Protein AF-A0AAN8DA13-F1 (afdb_monomer)

Structure (mmCIF, N/CA/C/O backbone):
data_AF-A0AAN8DA13-F1
#
_entry.id   AF-A0AAN8DA13-F1
#
loop_
_atom_site.group_PDB
_atom_site.id
_atom_site.type_symbol
_atom_site.label_atom_id
_atom_site.label_alt_id
_atom_site.label_comp_id
_atom_site.label_asym_id
_atom_site.label_entity_id
_atom_site.label_seq_id
_atom_site.pdbx_PDB_ins_code
_atom_site.Cartn_x
_atom_site.Cartn_y
_atom_site.Cartn_z
_atom_site.occupancy
_atom_site.B_iso_or_equiv
_atom_site.auth_seq_id
_atom_site.auth_comp_id
_atom_site.auth_asym_id
_atom_site.auth_atom_id
_atom_site.pdbx_PDB_model_num
ATOM 1 N N . MET A 1 1 ? 5.093 -9.283 88.275 1.00 46.66 1 MET A N 1
ATOM 2 C CA . MET A 1 1 ? 3.956 -9.333 87.338 1.00 46.66 1 MET A CA 1
ATOM 3 C C . MET A 1 1 ? 4.457 -8.696 86.064 1.00 46.66 1 MET A C 1
ATOM 5 O O . MET A 1 1 ? 4.729 -7.513 86.115 1.00 46.66 1 MET A O 1
ATOM 9 N N . GLU A 1 2 ? 4.666 -9.459 84.997 1.00 36.41 2 GLU A N 1
ATOM 10 C CA . GLU A 1 2 ? 5.003 -8.903 8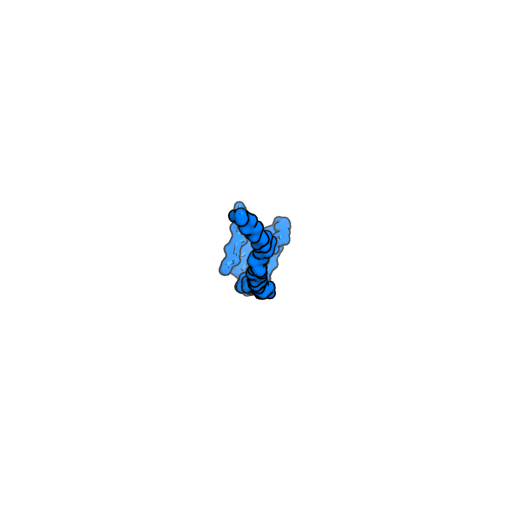3.682 1.00 36.41 2 GLU A CA 1
ATOM 11 C C . GLU A 1 2 ? 4.235 -9.734 82.651 1.00 36.41 2 GLU A C 1
ATOM 13 O O . GLU A 1 2 ? 4.290 -10.965 82.664 1.00 36.41 2 GLU A O 1
ATOM 18 N N . THR A 1 3 ? 3.406 -9.059 81.865 1.00 47.41 3 THR A N 1
ATOM 19 C CA . THR A 1 3 ? 2.369 -9.631 81.004 1.00 47.41 3 THR A CA 1
ATOM 20 C C . THR A 1 3 ? 2.928 -9.983 79.627 1.00 47.41 3 THR A C 1
ATOM 22 O O . TH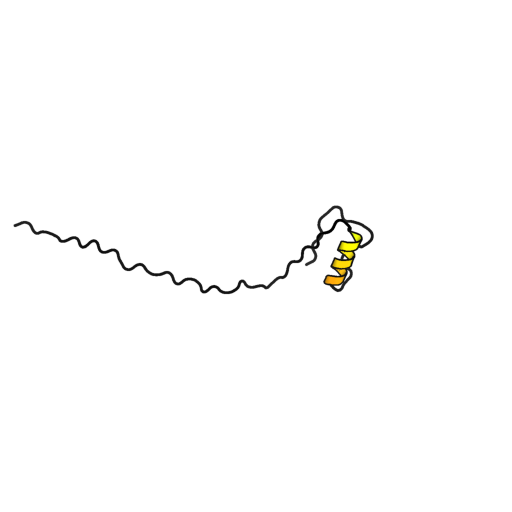R A 1 3 ? 3.536 -9.136 78.979 1.00 47.41 3 THR A O 1
ATOM 25 N N . ALA A 1 4 ? 2.680 -11.208 79.157 1.00 46.00 4 ALA A N 1
ATOM 26 C CA . ALA A 1 4 ? 2.997 -11.635 77.796 1.00 46.00 4 ALA A CA 1
ATOM 27 C C . ALA A 1 4 ? 2.023 -11.002 76.784 1.00 46.00 4 ALA A C 1
ATOM 29 O O . ALA A 1 4 ? 0.808 -11.128 76.935 1.00 46.00 4 ALA A O 1
ATOM 30 N N . ALA A 1 5 ? 2.553 -10.346 75.750 1.00 49.84 5 ALA A N 1
ATOM 31 C CA . ALA A 1 5 ? 1.784 -9.881 74.600 1.00 49.84 5 ALA A CA 1
ATOM 32 C C . ALA A 1 5 ? 1.936 -10.888 73.449 1.00 49.84 5 ALA A C 1
ATOM 34 O O . ALA A 1 5 ? 3.016 -11.044 72.882 1.00 49.84 5 ALA A O 1
ATOM 35 N N . THR A 1 6 ? 0.845 -11.578 73.120 1.00 50.91 6 THR A N 1
ATOM 36 C CA . THR A 1 6 ? 0.710 -12.407 71.918 1.00 50.91 6 THR A CA 1
ATOM 37 C C . THR A 1 6 ? 0.638 -11.489 70.698 1.00 50.91 6 THR A C 1
ATOM 39 O O . THR A 1 6 ? -0.419 -10.942 70.387 1.00 50.91 6 THR A O 1
ATOM 42 N N . GLY A 1 7 ? 1.769 -11.289 70.021 1.00 51.16 7 GLY A N 1
ATOM 43 C CA . GLY A 1 7 ? 1.809 -10.675 68.695 1.00 51.16 7 GLY A CA 1
ATOM 44 C C . GLY A 1 7 ? 1.249 -11.663 67.678 1.00 51.16 7 GLY A C 1
ATOM 45 O O . GLY A 1 7 ? 1.867 -12.686 67.406 1.00 51.16 7 GLY A O 1
ATOM 46 N N . SER A 1 8 ? 0.042 -11.401 67.184 1.00 59.50 8 SER A N 1
ATOM 47 C CA . SER A 1 8 ? -0.560 -12.174 66.096 1.00 59.50 8 SER A CA 1
ATOM 48 C C . SER A 1 8 ? -0.144 -11.515 64.780 1.00 59.50 8 SER A C 1
ATOM 50 O O . SER A 1 8 ? -0.731 -10.510 64.384 1.00 59.50 8 SER A O 1
ATOM 52 N N . ASP A 1 9 ? 0.912 -12.037 64.156 1.00 61.53 9 ASP A N 1
ATOM 53 C CA . ASP A 1 9 ? 1.423 -11.623 62.841 1.00 61.53 9 ASP A CA 1
ATOM 54 C C . ASP A 1 9 ? 0.579 -12.229 61.700 1.00 61.53 9 ASP A C 1
ATOM 56 O O . ASP A 1 9 ? 1.072 -13.021 60.897 1.00 61.53 9 ASP A O 1
ATOM 60 N N . ASP A 1 10 ? -0.707 -11.881 61.616 1.00 67.56 10 ASP A N 1
ATOM 61 C CA . ASP A 1 10 ? -1.522 -12.231 60.446 1.00 67.56 10 ASP A CA 1
ATOM 62 C C . ASP A 1 10 ? -1.526 -11.066 59.442 1.00 67.56 10 ASP A C 1
ATOM 64 O O . ASP A 1 10 ? -1.991 -9.965 59.768 1.00 67.56 10 ASP A O 1
ATOM 68 N N . PRO A 1 11 ? -1.002 -11.257 58.215 1.00 66.56 11 PRO A N 1
ATOM 69 C CA . PRO A 1 11 ? -0.991 -10.202 57.217 1.00 66.56 11 PRO A CA 1
ATOM 70 C C . PRO A 1 11 ? -2.424 -9.874 56.761 1.00 66.56 11 PRO A C 1
ATOM 72 O O . PRO A 1 11 ? -3.265 -10.768 56.633 1.00 66.56 11 PRO A O 1
ATOM 75 N N . PRO A 1 12 ? -2.726 -8.593 56.479 1.00 68.44 12 PRO A N 1
ATOM 76 C CA . PRO A 1 12 ? -4.060 -8.177 56.068 1.00 68.44 12 PRO A CA 1
ATOM 77 C C . PRO A 1 12 ? -4.484 -8.842 54.743 1.00 68.44 12 PRO A C 1
ATOM 79 O O . PRO A 1 12 ? -3.630 -9.138 53.901 1.00 68.44 12 PRO A O 1
ATOM 82 N N . PRO A 1 13 ? -5.800 -9.036 54.511 1.00 66.12 13 PRO A N 1
ATOM 83 C CA . PRO A 1 13 ? -6.303 -9.691 53.310 1.00 66.12 13 PRO A CA 1
ATOM 84 C C . PRO A 1 13 ? -5.842 -8.948 52.058 1.00 66.12 13 PRO A C 1
ATOM 86 O O . PRO A 1 13 ? -6.089 -7.750 51.893 1.00 66.12 13 PRO A O 1
ATOM 89 N N . VAL A 1 14 ? -5.171 -9.671 51.166 1.00 70.88 14 VAL A N 1
ATOM 90 C CA . VAL A 1 14 ? -4.645 -9.125 49.918 1.00 70.88 14 VAL A CA 1
ATOM 91 C C . VAL A 1 14 ? -5.826 -8.674 49.056 1.00 70.88 14 VAL A C 1
ATOM 93 O O . VAL A 1 14 ? -6.624 -9.497 48.604 1.00 70.88 14 VAL A O 1
ATOM 96 N N . LYS A 1 15 ? -5.971 -7.361 48.833 1.00 67.69 15 LYS A N 1
ATOM 97 C CA . LYS A 1 15 ? -6.949 -6.825 47.877 1.00 67.69 15 LYS A CA 1
ATOM 98 C C . LYS A 1 15 ? -6.590 -7.356 46.491 1.00 67.69 15 LYS A C 1
ATOM 100 O O . LYS A 1 15 ? -5.620 -6.899 45.893 1.00 67.69 15 LYS A O 1
ATOM 105 N N . GLN A 1 16 ? -7.366 -8.313 45.984 1.00 63.38 16 GLN A N 1
ATOM 106 C CA . GLN A 1 16 ? -7.279 -8.711 44.585 1.00 63.38 16 GLN A CA 1
ATOM 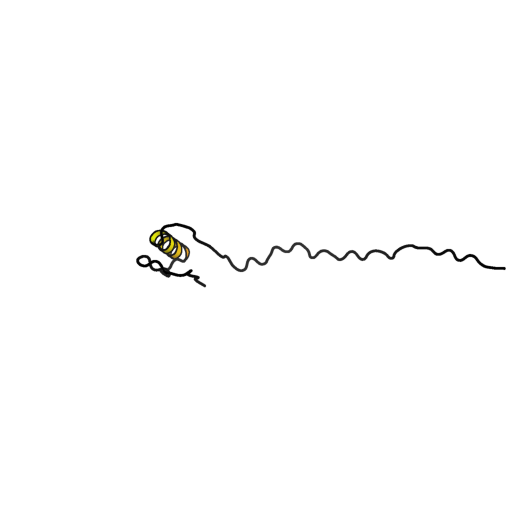107 C C . GLN A 1 16 ? -7.663 -7.508 43.728 1.00 63.38 16 GLN A C 1
ATOM 109 O O . GLN A 1 16 ? -8.826 -7.109 43.664 1.00 63.38 16 GLN A O 1
ATOM 114 N N . SER A 1 17 ? -6.661 -6.911 43.092 1.00 65.44 17 SER A N 1
ATOM 115 C CA . SER A 1 17 ? -6.856 -5.993 41.983 1.00 65.44 17 SER A CA 1
ATOM 116 C C . SER A 1 17 ? -7.645 -6.744 40.918 1.00 65.44 17 SER A C 1
ATOM 118 O O . SER A 1 17 ? -7.147 -7.720 40.358 1.00 65.44 17 SER A O 1
ATOM 120 N N . SER A 1 18 ? -8.890 -6.334 40.676 1.00 69.00 18 SER A N 1
ATOM 121 C CA . SER A 1 18 ? -9.680 -6.866 39.571 1.00 69.00 18 SER A CA 1
ATOM 122 C C . SER A 1 18 ? -8.860 -6.720 38.294 1.00 69.00 18 SER A C 1
ATOM 124 O O . SER A 1 18 ? -8.420 -5.610 37.977 1.00 69.00 18 SER A O 1
ATOM 126 N N . SER A 1 19 ? -8.626 -7.817 37.576 1.00 69.00 19 SER A N 1
ATOM 127 C CA . SER A 1 19 ? -8.032 -7.710 36.252 1.00 69.00 19 SER A CA 1
ATOM 128 C C . SER A 1 19 ? -8.982 -6.896 35.380 1.00 69.00 19 SER A C 1
ATOM 130 O O . SER A 1 19 ? -10.197 -7.112 35.383 1.00 69.00 19 SER A O 1
ATOM 132 N N . TYR A 1 20 ? -8.437 -5.924 34.651 1.00 65.00 20 TYR A N 1
ATOM 133 C CA . TYR A 1 20 ? -9.167 -5.346 33.535 1.00 65.00 20 TYR A CA 1
ATOM 134 C C . TYR A 1 20 ? -9.553 -6.520 32.634 1.00 65.00 20 TYR A C 1
ATOM 136 O O . TYR A 1 20 ? -8.678 -7.278 32.208 1.00 65.00 20 TYR A O 1
ATOM 144 N N . GLY A 1 21 ? -10.858 -6.730 32.430 1.00 67.62 21 GLY A N 1
ATOM 145 C CA . GLY A 1 21 ? -11.338 -7.747 31.501 1.00 67.62 21 GLY A CA 1
ATOM 146 C C . GLY A 1 21 ? -10.588 -7.579 30.185 1.00 67.62 21 GLY A C 1
ATOM 147 O O . GLY A 1 21 ? -10.364 -6.445 29.763 1.00 67.62 21 GLY A O 1
ATOM 148 N N . LEU A 1 22 ? -10.137 -8.686 29.592 1.00 66.44 22 LEU A N 1
ATOM 149 C CA . LEU A 1 22 ? -9.452 -8.718 28.298 1.00 66.44 22 LEU A CA 1
ATOM 150 C C . LEU A 1 22 ? -10.391 -8.158 27.220 1.00 66.44 22 LEU A C 1
ATOM 152 O O . LEU A 1 22 ? -11.048 -8.905 26.500 1.00 66.44 22 LEU A O 1
ATOM 156 N N . LEU A 1 23 ? -10.513 -6.835 27.149 1.00 66.00 23 LEU A N 1
ATOM 157 C CA . LEU A 1 23 ? -11.232 -6.160 26.090 1.00 66.00 23 LEU A CA 1
ATOM 158 C C . LEU A 1 23 ? -10.360 -6.285 24.841 1.00 66.00 23 LEU A C 1
ATOM 160 O O . LEU A 1 23 ? -9.182 -5.912 24.891 1.00 66.00 23 LEU A O 1
ATOM 164 N N . PRO A 1 24 ? -10.897 -6.832 23.738 1.00 65.69 24 PRO A N 1
ATOM 165 C CA . PRO A 1 24 ? -10.182 -6.867 22.476 1.00 65.69 24 PRO A CA 1
ATOM 166 C C . PRO A 1 24 ? -9.692 -5.454 22.136 1.00 65.69 24 PRO A C 1
ATOM 168 O O . PRO A 1 24 ? -10.447 -4.493 22.329 1.00 65.69 24 PRO A O 1
ATOM 171 N N . PRO A 1 25 ? -8.444 -5.298 21.664 1.00 66.44 25 PRO A N 1
ATOM 172 C CA . PRO A 1 25 ? -7.929 -3.990 21.293 1.00 66.44 25 PRO A CA 1
ATOM 173 C C . PRO A 1 25 ? -8.862 -3.342 20.267 1.00 66.44 25 PRO A C 1
ATOM 175 O O . PRO A 1 25 ? -9.419 -4.018 19.400 1.00 66.44 25 PRO A O 1
ATOM 178 N N . ASN A 1 26 ? -9.049 -2.027 20.379 1.00 69.00 26 ASN A N 1
ATOM 179 C CA . ASN A 1 26 ? -9.819 -1.267 19.402 1.00 69.00 26 ASN A CA 1
ATOM 180 C C . ASN A 1 26 ? -9.083 -1.345 18.051 1.00 69.00 26 ASN A C 1
ATOM 182 O O . ASN A 1 26 ? -8.054 -0.702 17.861 1.00 69.00 26 ASN A O 1
ATOM 186 N N . MET A 1 27 ? -9.565 -2.185 17.136 1.00 69.38 27 MET A N 1
ATOM 187 C CA . MET A 1 27 ? -8.997 -2.358 15.794 1.00 69.38 27 MET A CA 1
ATOM 188 C C . MET A 1 27 ? -9.532 -1.251 14.873 1.00 69.38 27 MET A C 1
ATOM 190 O O . MET A 1 27 ? -10.276 -1.522 13.935 1.00 69.38 27 MET A O 1
ATOM 194 N N . SER A 1 28 ? -9.247 0.015 15.181 1.00 71.94 28 SER A N 1
ATOM 195 C CA . SER A 1 28 ? -9.801 1.155 14.433 1.00 71.94 28 SER A CA 1
ATOM 196 C C . SER A 1 28 ? -9.081 1.398 13.097 1.00 71.94 28 SER A C 1
ATOM 198 O O . SER A 1 28 ? -9.609 2.098 12.239 1.00 71.94 28 SER A O 1
ATOM 200 N N . GLU A 1 29 ? -7.888 0.823 12.902 1.00 77.31 29 GLU A N 1
ATOM 201 C CA . GLU A 1 29 ? -7.030 1.092 11.743 1.00 77.31 29 GLU A CA 1
ATOM 202 C C . GLU A 1 29 ? -6.390 -0.191 11.191 1.00 77.31 29 GLU A C 1
ATOM 204 O O . GLU A 1 29 ? -5.748 -0.943 11.926 1.00 77.31 29 GLU A O 1
ATOM 209 N N . LEU A 1 30 ? -6.507 -0.412 9.876 1.00 83.62 30 LEU A N 1
ATOM 210 C CA . LEU A 1 30 ? -5.770 -1.448 9.150 1.00 83.62 30 LEU A CA 1
ATOM 211 C C . LEU A 1 30 ? -4.556 -0.820 8.457 1.00 83.62 30 LEU A C 1
ATOM 213 O O . LEU A 1 30 ? -4.696 0.118 7.676 1.00 83.62 30 LEU A O 1
ATOM 217 N N . ARG A 1 31 ? -3.361 -1.361 8.712 1.00 87.12 31 ARG A N 1
ATOM 218 C CA . ARG A 1 31 ? -2.112 -0.949 8.056 1.00 87.12 31 ARG A CA 1
ATOM 219 C C . ARG A 1 31 ? -1.605 -2.099 7.201 1.00 87.12 31 ARG A C 1
ATOM 221 O O . ARG A 1 31 ? -1.379 -3.191 7.714 1.00 87.12 31 ARG A O 1
ATOM 228 N N . VAL A 1 32 ? -1.426 -1.848 5.910 1.00 89.62 32 VAL A N 1
ATOM 229 C CA . VAL A 1 32 ? -0.937 -2.837 4.942 1.00 89.62 32 VAL A CA 1
ATOM 230 C C . VAL A 1 32 ? 0.449 -2.417 4.470 1.00 89.62 32 VAL A C 1
ATOM 232 O O . VAL A 1 32 ? 0.667 -1.250 4.149 1.00 89.62 32 VAL A O 1
ATOM 235 N N . VAL A 1 33 ? 1.384 -3.366 4.426 1.00 91.62 33 VAL A N 1
ATOM 236 C CA . VAL A 1 33 ? 2.718 -3.181 3.843 1.00 91.62 33 VAL A CA 1
ATOM 237 C C . VAL A 1 33 ? 2.848 -4.146 2.675 1.00 91.62 33 VAL A C 1
ATOM 239 O O . VAL A 1 33 ? 2.675 -5.351 2.849 1.00 91.62 33 VAL A O 1
ATOM 242 N N . LEU A 1 34 ? 3.146 -3.615 1.492 1.00 92.56 34 LEU A N 1
ATOM 243 C CA . LEU A 1 34 ? 3.351 -4.407 0.287 1.00 92.56 34 LEU A CA 1
ATOM 244 C C . LEU A 1 34 ? 4.850 -4.565 0.022 1.00 92.56 34 LEU A C 1
ATOM 246 O O . LEU A 1 34 ? 5.567 -3.577 -0.133 1.00 92.56 34 LEU A O 1
ATOM 250 N N . LEU A 1 35 ? 5.311 -5.812 -0.021 1.00 92.44 35 LEU A N 1
ATOM 251 C CA . LEU A 1 35 ? 6.710 -6.172 -0.244 1.00 92.44 35 LEU A CA 1
ATOM 252 C C . LEU A 1 35 ? 6.882 -6.766 -1.644 1.00 92.44 35 LEU A C 1
ATOM 254 O O . LEU A 1 35 ? 6.007 -7.474 -2.133 1.00 92.44 35 LEU A O 1
ATOM 258 N N . GLY A 1 36 ? 8.021 -6.491 -2.274 1.00 90.62 36 GLY A N 1
ATOM 259 C CA . GLY A 1 36 ? 8.350 -6.984 -3.610 1.00 90.62 36 GLY A CA 1
ATOM 260 C C . GLY A 1 36 ? 9.541 -6.240 -4.210 1.00 90.62 36 GLY A C 1
ATOM 261 O O . GLY A 1 36 ? 9.823 -5.104 -3.826 1.00 90.62 36 GLY A O 1
ATOM 262 N N . ASN A 1 37 ? 10.241 -6.886 -5.145 1.00 92.25 37 ASN A N 1
ATOM 263 C CA . ASN A 1 37 ? 11.403 -6.299 -5.821 1.00 92.25 37 ASN A CA 1
ATOM 264 C C . ASN A 1 37 ? 11.005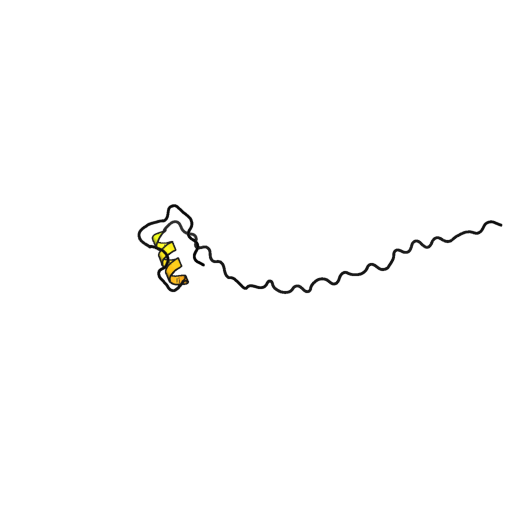 -5.330 -6.942 1.00 92.25 37 ASN A C 1
ATOM 266 O O . ASN A 1 37 ? 11.745 -4.408 -7.248 1.00 92.25 37 ASN A O 1
ATOM 270 N N . SER A 1 38 ? 9.849 -5.552 -7.566 1.00 93.31 38 SER A N 1
ATOM 271 C CA . SER A 1 38 ? 9.398 -4.754 -8.701 1.00 93.31 38 SER A CA 1
ATOM 272 C C . SER A 1 38 ? 8.528 -3.589 -8.245 1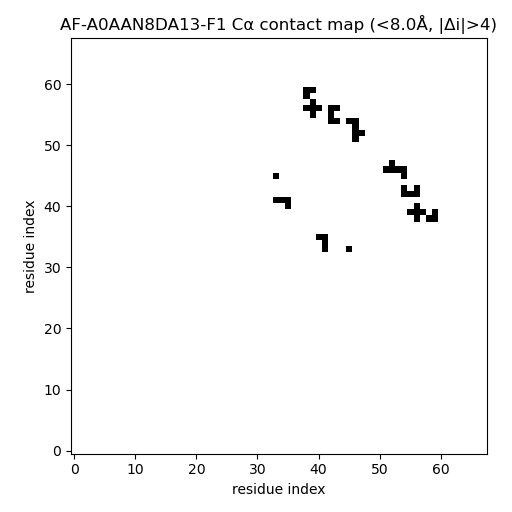.00 93.31 38 SER A C 1
ATOM 274 O O . SER A 1 38 ? 7.459 -3.791 -7.655 1.00 93.31 38 SER A O 1
ATOM 276 N N . TRP A 1 39 ? 8.978 -2.368 -8.531 1.00 93.56 39 TRP A N 1
ATOM 277 C CA . TRP A 1 39 ? 8.204 -1.161 -8.272 1.00 93.56 39 TRP A CA 1
ATOM 278 C C . TRP A 1 39 ? 6.890 -1.141 -9.055 1.00 93.56 39 TRP A C 1
ATOM 280 O O . TRP A 1 39 ? 5.840 -0.946 -8.448 1.00 93.56 39 TRP A O 1
ATOM 290 N N . CYS A 1 40 ? 6.925 -1.418 -10.363 1.00 93.50 40 CYS A N 1
ATOM 291 C CA . CYS A 1 40 ? 5.738 -1.353 -11.217 1.00 93.50 40 CYS A CA 1
ATOM 292 C C . CYS A 1 40 ? 4.643 -2.344 -10.784 1.00 93.50 40 CYS A C 1
ATOM 294 O O . CYS A 1 40 ? 3.453 -2.029 -10.826 1.00 93.50 40 CYS A O 1
ATOM 296 N N . GLU A 1 41 ? 5.025 -3.525 -10.288 1.00 94.56 41 GLU A N 1
ATOM 297 C CA . GLU A 1 41 ? 4.073 -4.490 -9.729 1.00 94.56 41 GLU A CA 1
ATOM 298 C C . GLU A 1 41 ? 3.527 -4.015 -8.375 1.00 94.56 41 GLU A C 1
ATOM 300 O O . GLU A 1 41 ? 2.322 -4.098 -8.128 1.00 94.56 41 GLU A O 1
ATOM 305 N N . ARG A 1 42 ? 4.388 -3.469 -7.502 1.00 95.06 42 ARG A N 1
ATOM 306 C CA . ARG A 1 42 ? 3.983 -2.930 -6.194 1.00 95.06 42 ARG A CA 1
ATOM 307 C C . ARG A 1 42 ? 3.020 -1.756 -6.328 1.00 95.06 42 ARG A C 1
ATOM 309 O O . ARG A 1 42 ? 2.015 -1.721 -5.621 1.00 95.06 42 ARG A O 1
ATOM 316 N N . SER A 1 43 ? 3.298 -0.803 -7.209 1.00 94.62 43 SER A N 1
ATOM 317 C CA . SER A 1 43 ? 2.432 0.355 -7.426 1.00 94.62 43 SER A CA 1
ATOM 318 C C . SER A 1 43 ? 1.110 -0.050 -8.076 1.00 94.62 43 SER A C 1
ATOM 320 O O . SER A 1 43 ? 0.057 0.393 -7.616 1.00 94.62 43 SER A O 1
ATOM 322 N N . SER A 1 44 ? 1.129 -0.972 -9.045 1.00 95.50 44 SER A N 1
ATOM 323 C CA . SER A 1 44 ? -0.081 -1.543 -9.655 1.00 95.50 44 SER A CA 1
ATOM 324 C C . SER A 1 44 ? -0.989 -2.225 -8.623 1.00 95.50 44 SER A C 1
ATOM 326 O O . SER A 1 44 ? -2.167 -1.881 -8.496 1.00 95.50 44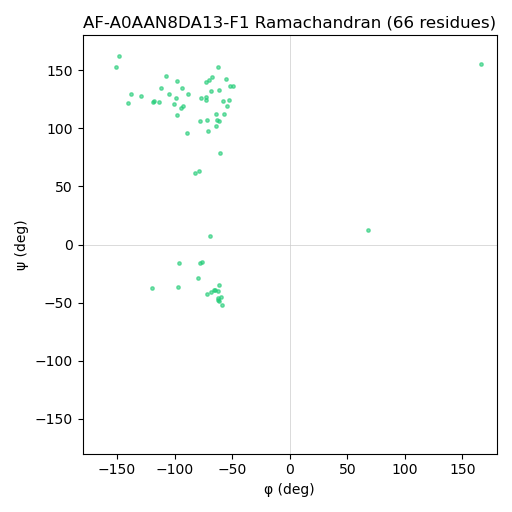 SER A O 1
ATOM 328 N N . VAL A 1 45 ? -0.438 -3.132 -7.807 1.00 95.50 45 VAL A N 1
ATOM 329 C CA . VAL A 1 45 ? -1.197 -3.816 -6.747 1.00 95.50 45 VAL A CA 1
ATOM 330 C C . VAL A 1 45 ? -1.640 -2.834 -5.659 1.00 95.50 45 VAL A C 1
ATOM 332 O O . VAL A 1 45 ? -2.769 -2.925 -5.180 1.00 95.50 45 VAL A O 1
ATOM 335 N N . GLY A 1 46 ? -0.801 -1.865 -5.287 1.00 95.00 46 GLY A N 1
ATOM 336 C CA . GLY A 1 46 ? -1.158 -0.814 -4.334 1.00 95.00 46 GLY A CA 1
ATOM 337 C C . GLY A 1 46 ? -2.353 0.018 -4.806 1.00 95.00 46 GLY A C 1
ATOM 338 O O . GLY A 1 46 ? -3.295 0.228 -4.045 1.00 95.00 46 GLY A O 1
ATOM 339 N N . ASN A 1 47 ? -2.362 0.422 -6.078 1.00 95.19 47 ASN A N 1
ATOM 340 C CA . ASN A 1 47 ? -3.474 1.142 -6.700 1.00 95.19 47 ASN A CA 1
ATOM 341 C C . ASN A 1 47 ? -4.740 0.286 -6.778 1.00 95.19 47 ASN A C 1
ATOM 343 O O . ASN A 1 47 ? -5.839 0.780 -6.523 1.00 95.19 47 ASN A O 1
ATOM 347 N N . TYR A 1 48 ? -4.583 -1.005 -7.079 1.00 95.81 48 TYR A N 1
ATOM 348 C CA . TYR A 1 48 ? -5.684 -1.961 -7.092 1.00 95.81 48 TYR A CA 1
ATOM 349 C C . TYR A 1 48 ? -6.331 -2.105 -5.707 1.00 95.81 48 TYR A C 1
ATOM 351 O O . TYR A 1 48 ? -7.548 -1.993 -5.589 1.00 95.81 48 TYR A O 1
ATOM 359 N N . ILE A 1 49 ? -5.530 -2.278 -4.648 1.00 94.56 49 ILE A N 1
ATOM 360 C CA . ILE A 1 49 ? -6.022 -2.377 -3.262 1.00 94.56 49 ILE A CA 1
ATOM 361 C C . ILE A 1 49 ? -6.729 -1.085 -2.836 1.00 94.56 49 ILE A C 1
ATOM 363 O O . ILE A 1 49 ? -7.762 -1.137 -2.171 1.00 94.56 49 ILE A O 1
ATOM 367 N N . LEU A 1 50 ? -6.189 0.074 -3.218 1.00 93.06 50 LEU A N 1
ATOM 368 C CA . LEU A 1 50 ? -6.772 1.376 -2.888 1.00 93.06 50 LEU A CA 1
ATOM 369 C C . LEU A 1 50 ? -8.004 1.723 -3.740 1.00 93.06 50 LEU A C 1
ATOM 371 O O . LEU A 1 50 ? -8.726 2.658 -3.396 1.00 93.06 50 LEU A O 1
ATOM 375 N N . GLY A 1 51 ? -8.236 1.016 -4.852 1.00 94.75 51 GLY A N 1
ATOM 376 C CA . GLY A 1 51 ? -9.310 1.302 -5.808 1.00 94.75 51 GLY A CA 1
ATOM 377 C C . GLY A 1 51 ? -9.133 2.615 -6.582 1.00 94.75 51 GLY A C 1
ATOM 378 O O . GLY A 1 51 ? -10.079 3.093 -7.206 1.00 94.75 51 GLY A O 1
ATOM 379 N N . LYS A 1 52 ? -7.944 3.224 -6.527 1.00 93.81 52 LYS A N 1
ATOM 380 C CA . LYS A 1 52 ? -7.596 4.483 -7.201 1.00 93.81 52 LYS A CA 1
ATOM 381 C C . LYS A 1 52 ? -6.109 4.522 -7.534 1.00 93.81 52 LYS A C 1
ATOM 383 O O . LYS A 1 52 ? -5.293 3.942 -6.822 1.00 93.81 52 LYS A O 1
ATOM 388 N N . THR A 1 53 ? -5.758 5.267 -8.577 1.00 94.12 53 THR A N 1
ATOM 389 C CA . THR A 1 53 ? -4.363 5.494 -8.969 1.00 94.12 53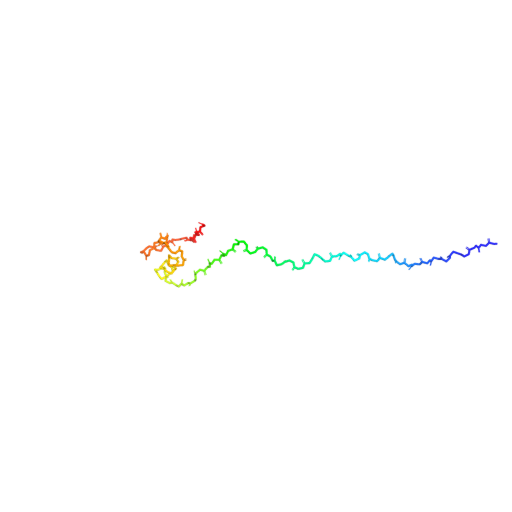 THR A CA 1
ATOM 390 C C . THR A 1 53 ? -3.726 6.536 -8.050 1.00 94.12 53 THR A C 1
ATOM 392 O O . THR A 1 53 ? -4.050 7.718 -8.130 1.00 94.12 53 THR A O 1
ATOM 395 N N . VAL A 1 54 ? -2.859 6.087 -7.143 1.00 92.81 54 VAL A N 1
ATOM 396 C CA . VAL A 1 54 ? -2.122 6.924 -6.179 1.00 92.81 54 VAL A CA 1
ATOM 397 C C . VAL A 1 54 ? -0.613 6.789 -6.362 1.00 92.81 54 VAL A C 1
ATOM 399 O O . VAL A 1 54 ? 0.109 7.770 -6.223 1.00 92.81 54 VAL A O 1
ATOM 402 N N 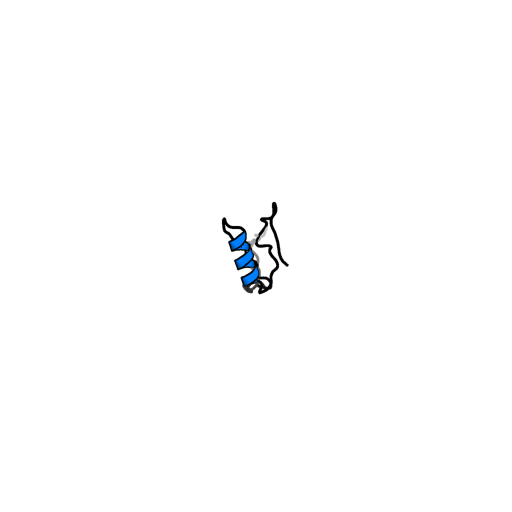. PHE A 1 55 ? -0.139 5.586 -6.666 1.00 92.88 55 PHE A N 1
ATOM 403 C CA . PHE A 1 55 ? 1.261 5.289 -6.930 1.00 92.88 55 PHE A CA 1
ATOM 404 C C . PHE A 1 55 ? 1.546 5.358 -8.433 1.00 92.88 55 PHE A C 1
ATOM 406 O O . PHE A 1 55 ? 0.778 4.806 -9.225 1.00 92.88 55 PHE A O 1
ATOM 413 N N . ASP A 1 56 ? 2.649 6.002 -8.811 1.00 89.00 56 ASP A N 1
ATOM 414 C CA . ASP A 1 56 ? 3.151 6.009 -10.188 1.00 89.00 56 ASP A CA 1
ATOM 415 C C . ASP A 1 56 ? 3.694 4.616 -10.571 1.00 89.00 56 ASP A C 1
ATOM 417 O O . ASP A 1 56 ? 4.267 3.919 -9.729 1.00 89.00 56 ASP A O 1
ATOM 421 N N . THR A 1 57 ? 3.469 4.168 -11.808 1.00 86.81 57 THR A N 1
ATOM 422 C CA . THR A 1 57 ? 3.936 2.860 -12.308 1.00 86.81 57 THR A CA 1
ATOM 423 C C . THR A 1 57 ? 5.246 2.925 -13.086 1.00 86.81 57 THR A C 1
ATOM 425 O O . THR A 1 57 ? 5.881 1.885 -13.256 1.00 86.81 57 THR A O 1
ATOM 428 N N . GLU A 1 58 ? 5.658 4.113 -13.521 1.00 84.94 58 GLU A N 1
ATOM 429 C CA . GLU A 1 58 ? 6.774 4.341 -14.435 1.00 84.94 58 GLU A CA 1
ATOM 430 C C . GLU A 1 58 ? 8.070 4.693 -13.694 1.00 84.94 58 GLU A C 1
ATOM 432 O O . GLU A 1 58 ? 9.142 4.245 -14.097 1.00 84.94 58 GLU A O 1
ATOM 437 N N . GLU A 1 59 ? 7.986 5.455 -12.598 1.00 88.25 59 GLU A N 1
ATOM 438 C CA . GLU A 1 59 ? 9.160 5.923 -11.848 1.00 88.25 59 GLU A CA 1
ATOM 439 C C . GLU A 1 59 ? 9.168 5.406 -10.404 1.00 88.25 59 GLU A C 1
ATOM 441 O O . GLU A 1 59 ? 8.229 5.644 -9.639 1.00 88.25 59 GLU A O 1
ATOM 446 N N . GLU A 1 60 ? 10.238 4.694 -10.027 1.00 90.94 60 GLU A N 1
ATOM 447 C CA . GLU A 1 60 ? 10.450 4.249 -8.648 1.00 90.94 60 GLU A CA 1
ATOM 448 C C . GLU A 1 60 ? 10.946 5.418 -7.782 1.00 90.94 60 GLU A C 1
ATOM 450 O O . GLU A 1 60 ? 11.950 6.043 -8.117 1.00 90.94 60 GLU A O 1
ATOM 455 N N . PRO A 1 61 ? 10.283 5.720 -6.655 1.00 89.19 61 PRO A N 1
ATOM 456 C CA . PRO A 1 61 ? 10.716 6.779 -5.761 1.00 89.19 61 PRO A CA 1
ATOM 457 C C . PRO A 1 61 ? 11.972 6.373 -4.980 1.00 89.19 61 PRO A C 1
ATOM 459 O O . PRO A 1 61 ? 12.031 5.294 -4.393 1.00 89.19 61 PRO A O 1
ATOM 462 N N . ASP A 1 62 ? 12.906 7.311 -4.814 1.00 91.81 62 ASP A N 1
ATOM 463 C CA . ASP A 1 62 ? 14.104 7.148 -3.967 1.00 91.81 62 ASP A CA 1
ATOM 464 C C . ASP A 1 62 ? 13.800 7.097 -2.449 1.00 91.81 62 ASP A C 1
ATOM 466 O O . ASP A 1 62 ? 14.701 7.146 -1.607 1.00 91.81 62 ASP A O 1
ATOM 470 N N . HIS A 1 63 ? 12.521 7.056 -2.059 1.00 87.94 63 HIS A N 1
ATOM 471 C CA . HIS A 1 63 ? 12.072 7.086 -0.669 1.00 87.94 63 HIS A CA 1
ATOM 472 C C . HIS A 1 63 ? 10.780 6.289 -0.445 1.00 87.94 63 HIS A C 1
ATOM 474 O O . HIS A 1 63 ? 10.016 5.991 -1.362 1.00 87.94 63 HIS A O 1
ATOM 480 N N . CYS A 1 64 ? 10.503 5.961 0.820 1.00 85.94 64 CYS A N 1
ATOM 481 C CA . CYS A 1 64 ? 9.286 5.250 1.202 1.00 85.94 64 CYS A CA 1
ATOM 482 C C . CYS A 1 64 ? 8.039 6.123 1.016 1.00 85.94 64 CYS A C 1
ATOM 484 O O . CYS A 1 64 ? 7.975 7.240 1.532 1.00 85.94 64 CYS A O 1
ATOM 486 N N . LEU A 1 65 ? 7.004 5.564 0.386 1.00 86.56 65 LEU A N 1
ATOM 487 C CA . LEU A 1 65 ? 5.702 6.213 0.264 1.00 86.56 65 LEU A CA 1
ATOM 488 C C . LEU A 1 65 ? 4.721 5.703 1.319 1.00 86.56 65 LEU A C 1
ATOM 490 O O . LEU A 1 65 ? 4.649 4.507 1.605 1.00 86.56 65 LEU A O 1
ATOM 494 N N . LYS A 1 66 ? 3.923 6.621 1.866 1.00 87.19 66 LYS A N 1
ATOM 495 C CA . LYS A 1 66 ? 2.808 6.312 2.762 1.00 87.19 66 LYS A CA 1
ATOM 496 C C . LYS A 1 66 ? 1.558 7.024 2.264 1.00 87.19 66 LYS A C 1
ATOM 498 O O . LYS A 1 66 ? 1.575 8.239 2.097 1.00 87.19 66 LYS A O 1
ATOM 503 N N . VAL A 1 67 ? 0.475 6.274 2.097 1.00 82.81 67 VAL A N 1
ATOM 504 C CA . VAL A 1 67 ? -0.849 6.813 1.769 1.00 82.81 67 VAL A CA 1
ATOM 505 C C . VAL A 1 67 ? -1.704 6.746 3.032 1.00 82.81 67 VAL A C 1
ATOM 507 O O . VAL A 1 67 ? -1.718 5.717 3.708 1.00 82.81 67 VAL A O 1
ATOM 510 N N . SER A 1 68 ? -2.337 7.864 3.381 1.00 76.62 68 SER A N 1
ATOM 511 C CA . SER A 1 68 ? -3.243 8.022 4.528 1.00 76.62 68 SER A CA 1
ATOM 512 C C . SER A 1 68 ? -4.674 8.245 4.077 1.00 76.62 68 SER A C 1
ATOM 514 O O . SER A 1 68 ? -4.840 8.907 3.026 1.00 76.62 68 SER A O 1
#

Foldseek 3Di:
DDDDDPDDPDDPDDPPDPPPPCDPPPPVDDDDDDDDDQQLVSQVVVCVVVVHRDGDNPDDDPDDDDDD

Mean predicted aligned error: 15.29 Å

pLDDT: mean 78.73, std 15.76, range [36.41, 95.81]

InterPro domains:
  IPR027417 P-loop containing nucleoside triphosphate hydrolase [G3DSA:3.40.50.300] (28-68)

Secondary structure (DSSP, 8-state):
---------PPPP----PPPP-PPP-----------S-HHHHHHHHHHHHTS--S-SS---SS-----

Radius of gyration: 31.29 Å; Cα contacts (8 Å, |Δi|>4): 24; chai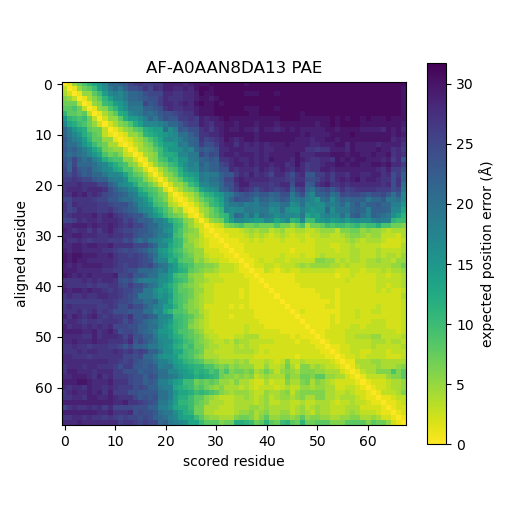ns: 1; bounding box: 25×20×102 Å

Sequence (68 aa):
METAATGSDDPPPVKQSSSYGLLPPNMSELRVVLLGNSWCERSSVGNYILGKTVFDTEEEPDHCLKVS

Organism: Champsocephalus gunnari (NCBI:txid52237)

Solvent-accessible surface area (backbone atoms only — not comparable to full-atom values): 5106 Å² total; per-residue (Å²): 141,84,84,88,78,87,80,78,89,72,80,76,85,79,80,78,75,78,73,78,73,90,67,76,76,85,80,88,74,89,86,86,85,90,84,75,91,50,53,44,60,50,21,49,52,50,18,58,76,68,74,45,90,79,51,62,58,86,63,79,70,100,62,92,85,84,90,132